Protein AF-A0A529PDV6-F1 (afdb_monomer_lite)

Sequence (71 aa):
MTGTHGPFNAFLNLRQMPVAHAQLGPLAGLRLAVKDIYDVAGYRTGCGNPGKFADAHAASQTAPAVQIILD

Structure (mmCIF, N/CA/C/O backbone):
data_AF-A0A529PDV6-F1
#
_entry.id   AF-A0A529PDV6-F1
#
loop_
_atom_site.group_PDB
_atom_site.id
_atom_site.type_symbol
_atom_site.label_atom_id
_atom_site.label_alt_id
_atom_site.label_comp_id
_atom_site.label_asym_id
_atom_site.label_entity_id
_atom_site.label_seq_id
_atom_site.pdbx_PDB_ins_code
_atom_site.Cartn_x
_atom_site.Cartn_y
_atom_site.Cartn_z
_atom_site.occupancy
_atom_site.B_iso_or_equiv
_atom_site.auth_seq_id
_atom_site.auth_comp_id
_atom_site.auth_asym_id
_atom_site.auth_atom_id
_atom_site.pdbx_PDB_model_num
ATOM 1 N N . MET A 1 1 ? 5.947 -4.360 -16.365 1.00 52.31 1 MET A N 1
ATOM 2 C CA . MET A 1 1 ? 5.118 -3.364 -15.655 1.00 52.31 1 MET A CA 1
ATOM 3 C C . MET A 1 1 ? 3.742 -3.952 -15.468 1.00 52.31 1 MET A C 1
ATOM 5 O O . MET A 1 1 ? 3.191 -4.460 -16.437 1.00 52.31 1 MET A O 1
ATOM 9 N N . THR A 1 2 ? 3.190 -3.901 -14.261 1.00 64.00 2 THR A N 1
ATOM 10 C CA . THR A 1 2 ? 1.735 -3.961 -14.131 1.00 64.00 2 THR A CA 1
ATOM 11 C C . THR A 1 2 ? 1.216 -2.717 -14.840 1.00 64.00 2 THR A C 1
ATOM 13 O O . THR A 1 2 ? 1.686 -1.612 -14.576 1.00 64.00 2 THR A O 1
ATOM 16 N N . GLY A 1 3 ? 0.368 -2.895 -15.853 1.00 87.19 3 GLY A N 1
ATOM 17 C CA . GLY A 1 3 ? -0.260 -1.752 -16.515 1.00 87.19 3 GLY A CA 1
ATOM 18 C C . GLY A 1 3 ? -1.068 -0.934 -15.508 1.00 87.19 3 GLY A C 1
ATOM 19 O O . GLY A 1 3 ? -1.184 -1.300 -14.340 1.00 87.19 3 GLY A O 1
ATOM 20 N N . THR A 1 4 ? -1.666 0.157 -15.946 1.00 94.44 4 THR A N 1
ATOM 21 C CA . THR A 1 4 ? -2.640 0.903 -15.145 1.00 94.44 4 THR A CA 1
ATOM 22 C C . THR A 1 4 ? -4.049 0.669 -15.685 1.00 94.44 4 THR A C 1
ATOM 24 O O . THR A 1 4 ? -4.218 0.113 -16.772 1.00 94.44 4 THR A O 1
ATOM 27 N N . HIS A 1 5 ? -5.074 1.010 -14.905 1.00 93.56 5 HIS A N 1
ATOM 28 C CA . HIS A 1 5 ? -6.469 0.894 -15.330 1.00 93.56 5 HIS A CA 1
ATOM 29 C C . HIS A 1 5 ? -7.310 2.112 -14.927 1.00 93.56 5 HIS A C 1
ATOM 31 O O . HIS A 1 5 ? -6.917 2.927 -14.086 1.00 93.56 5 HIS A O 1
ATOM 37 N N . GLY A 1 6 ? -8.493 2.211 -15.542 1.00 92.31 6 GLY A N 1
ATOM 38 C CA . GLY A 1 6 ? -9.412 3.340 -15.402 1.00 92.31 6 GLY A CA 1
ATOM 39 C C . GLY A 1 6 ? -9.090 4.501 -16.355 1.00 92.31 6 GLY A C 1
ATOM 40 O O . GLY A 1 6 ? -8.013 4.538 -16.947 1.00 92.31 6 GLY A O 1
ATOM 41 N N . PRO A 1 7 ? -10.005 5.476 -16.498 1.00 96.19 7 PRO A N 1
ATOM 42 C CA . PRO A 1 7 ? -9.879 6.561 -17.480 1.00 96.19 7 PRO A CA 1
ATOM 43 C C . PRO A 1 7 ? -8.692 7.501 -17.217 1.00 96.19 7 PRO A C 1
ATOM 45 O O . PRO A 1 7 ? -8.263 8.215 -18.116 1.00 96.19 7 PRO A O 1
ATOM 48 N N . PHE A 1 8 ? -8.156 7.494 -15.994 1.00 96.38 8 PHE A N 1
ATOM 49 C CA . PHE A 1 8 ? -7.060 8.366 -15.567 1.00 96.38 8 PHE A CA 1
ATOM 50 C C . PHE A 1 8 ? -5.744 7.629 -15.324 1.00 96.38 8 PHE A C 1
ATOM 52 O O . PHE A 1 8 ? -4.796 8.247 -14.851 1.00 96.38 8 PHE A O 1
ATOM 59 N N . ASN A 1 9 ? -5.675 6.317 -15.589 1.00 94.81 9 ASN A N 1
ATOM 60 C CA . ASN A 1 9 ? -4.480 5.510 -15.315 1.00 94.81 9 ASN A CA 1
ATOM 61 C C . ASN A 1 9 ? -3.977 5.626 -13.859 1.00 94.81 9 ASN A C 1
ATOM 63 O O . ASN A 1 9 ? -2.783 5.502 -13.593 1.00 94.81 9 ASN A O 1
ATOM 67 N N . ALA A 1 10 ? -4.890 5.875 -12.915 1.00 95.56 10 ALA A N 1
ATOM 68 C CA . ALA A 1 10 ? -4.558 6.205 -11.529 1.00 95.56 10 ALA A CA 1
ATOM 69 C C . ALA A 1 10 ? -4.278 4.973 -10.653 1.00 95.56 10 ALA A C 1
ATOM 71 O O . ALA A 1 10 ? -3.690 5.099 -9.581 1.00 95.56 10 ALA A O 1
ATOM 72 N N . PHE A 1 11 ? -4.696 3.786 -11.097 1.00 95.38 11 PHE A N 1
ATOM 73 C CA . PHE A 1 11 ? -4.569 2.548 -10.337 1.00 95.38 11 PHE A CA 1
ATOM 74 C C . PHE A 1 11 ? -3.714 1.539 -11.086 1.00 95.38 11 PHE A C 1
ATOM 76 O O . PHE A 1 11 ? -3.899 1.321 -12.285 1.00 95.38 11 PHE A O 1
ATOM 83 N N . LEU A 1 12 ? -2.820 0.869 -10.362 1.00 95.12 12 LEU A N 1
ATOM 84 C CA . LEU A 1 12 ? -2.086 -0.274 -10.889 1.00 95.12 12 LEU A CA 1
ATOM 85 C C . LEU A 1 12 ? -3.059 -1.415 -11.210 1.00 95.12 12 LEU A C 1
ATOM 87 O O . LEU A 1 12 ? -4.003 -1.686 -10.468 1.00 95.12 12 LEU A O 1
ATOM 91 N N . ASN A 1 13 ? -2.827 -2.102 -12.321 1.00 93.56 13 ASN A N 1
ATOM 92 C CA . ASN A 1 13 ? -3.555 -3.296 -12.726 1.00 93.56 13 ASN A CA 1
ATOM 93 C C . ASN A 1 13 ? -3.018 -4.503 -11.942 1.00 93.56 13 ASN A C 1
ATOM 95 O O . ASN A 1 13 ? -2.218 -5.298 -12.439 1.00 93.56 13 ASN A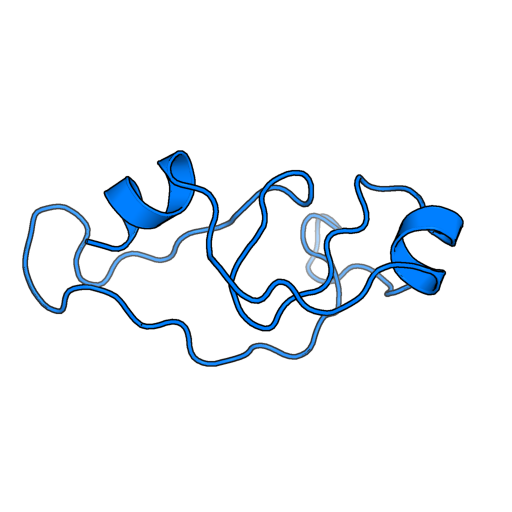 O 1
ATOM 99 N N . LEU A 1 14 ? -3.403 -4.560 -10.667 1.00 90.75 14 LEU A N 1
ATOM 100 C CA . LEU A 1 14 ? -3.094 -5.633 -9.728 1.00 90.75 14 LEU A CA 1
ATOM 101 C C . LEU A 1 14 ? -4.355 -6.449 -9.452 1.00 90.75 14 LEU A C 1
ATOM 103 O O . LEU A 1 14 ? -5.463 -5.908 -9.398 1.00 90.75 14 LEU A O 1
ATOM 107 N N . ARG A 1 15 ? -4.176 -7.750 -9.203 1.00 91.00 15 ARG A N 1
ATOM 108 C CA . ARG A 1 15 ? -5.250 -8.593 -8.676 1.00 91.00 15 ARG A CA 1
ATOM 109 C C . ARG A 1 15 ? -5.714 -8.019 -7.338 1.00 91.00 15 ARG A C 1
ATOM 111 O O . ARG A 1 15 ? -4.908 -7.888 -6.424 1.00 91.00 15 ARG A O 1
ATOM 118 N N . GLN A 1 16 ? -7.006 -7.727 -7.224 1.00 90.88 16 GLN A N 1
ATOM 119 C CA . GLN A 1 16 ? -7.601 -7.310 -5.958 1.00 90.88 16 GLN A CA 1
ATOM 120 C C . GLN A 1 16 ? -7.641 -8.502 -4.995 1.00 90.88 16 GLN A C 1
ATOM 122 O O . GLN A 1 16 ? -8.218 -9.547 -5.302 1.00 90.88 16 GLN A O 1
ATOM 127 N N . MET A 1 17 ? -6.992 -8.347 -3.848 1.00 91.25 17 MET A N 1
ATOM 128 C CA . MET A 1 17 ? -6.993 -9.287 -2.735 1.00 91.25 17 MET A CA 1
ATOM 129 C C . MET A 1 17 ? -7.933 -8.791 -1.631 1.00 91.25 17 MET A C 1
ATOM 131 O O . MET A 1 17 ? -7.994 -7.580 -1.401 1.00 91.25 17 MET A O 1
ATOM 135 N N . PRO A 1 18 ? -8.649 -9.693 -0.936 1.00 92.88 18 PRO A N 1
ATOM 136 C CA . PRO A 1 18 ? -9.370 -9.331 0.276 1.00 92.88 18 PRO A CA 1
ATOM 137 C C . PRO A 1 18 ? -8.407 -8.741 1.310 1.00 92.88 18 PRO A C 1
ATOM 139 O O . PRO A 1 18 ? -7.383 -9.348 1.618 1.00 92.88 18 PRO A O 1
ATOM 142 N N . VAL A 1 19 ? -8.748 -7.572 1.846 1.00 94.31 19 VAL A N 1
ATOM 143 C CA . VAL A 1 19 ? -8.011 -6.913 2.929 1.00 94.31 19 VAL A CA 1
ATOM 144 C C . VAL A 1 19 ? -8.928 -6.875 4.143 1.00 94.31 19 VAL A C 1
ATOM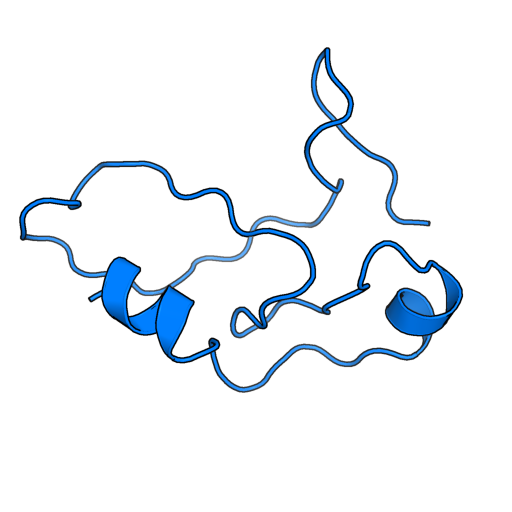 146 O O . VAL A 1 19 ? -10.067 -6.415 4.035 1.00 94.31 19 VAL A O 1
ATOM 149 N N . ALA A 1 20 ? -8.459 -7.390 5.280 1.00 95.00 20 ALA A N 1
ATOM 150 C CA . ALA A 1 20 ? -9.203 -7.312 6.532 1.00 95.00 20 ALA A CA 1
ATOM 151 C C . ALA A 1 20 ? -9.374 -5.843 6.948 1.00 95.00 20 ALA A C 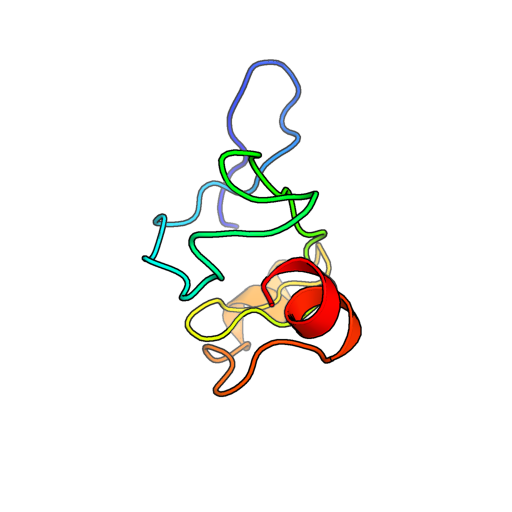1
ATOM 153 O O . ALA A 1 20 ? -8.431 -5.061 6.857 1.00 95.00 20 ALA A O 1
ATOM 154 N N . HIS A 1 21 ? -10.586 -5.484 7.360 1.00 96.75 21 HIS A N 1
ATOM 155 C CA . HIS A 1 21 ? -10.959 -4.136 7.777 1.00 96.75 21 HIS A CA 1
ATOM 156 C C . HIS A 1 21 ? -12.138 -4.202 8.751 1.00 96.75 21 HIS A C 1
ATOM 158 O O . HIS A 1 21 ? -12.934 -5.153 8.724 1.00 96.75 21 HIS A O 1
ATOM 164 N N . ALA A 1 22 ? -12.265 -3.185 9.594 1.00 97.75 22 ALA A N 1
ATOM 165 C CA . ALA A 1 22 ? -13.358 -3.039 10.530 1.00 97.75 22 ALA A CA 1
ATOM 166 C C . ALA A 1 22 ? -14.702 -2.898 9.806 1.00 97.75 22 ALA A C 1
ATOM 168 O O . ALA A 1 22 ? -14.845 -2.204 8.799 1.00 97.75 22 ALA A O 1
ATOM 169 N N . GLN A 1 23 ? -15.710 -3.589 10.336 1.00 97.62 23 GLN A N 1
ATOM 170 C CA . GLN A 1 23 ? -17.073 -3.571 9.794 1.00 97.62 23 GLN A CA 1
ATOM 171 C C . GLN A 1 23 ? -17.920 -2.420 10.357 1.00 97.62 23 GLN A C 1
ATOM 173 O O . GLN A 1 23 ? -19.044 -2.205 9.914 1.00 97.62 23 GLN A O 1
ATOM 178 N N . LEU A 1 24 ? -17.394 -1.691 11.343 1.00 97.25 24 LEU A N 1
ATOM 179 C CA . LEU A 1 24 ? -18.040 -0.579 12.037 1.00 97.25 24 LEU A CA 1
ATOM 180 C C . LEU A 1 24 ? -17.022 0.549 12.227 1.00 97.25 24 LEU A C 1
ATOM 182 O O . LEU A 1 24 ? -15.823 0.307 12.178 1.00 97.25 24 LEU A O 1
ATOM 186 N N . GLY A 1 25 ? -17.505 1.766 12.468 1.00 96.56 25 GLY A N 1
ATOM 187 C CA . GLY A 1 25 ? -16.661 2.946 12.666 1.00 96.56 25 GLY A CA 1
ATOM 188 C C . GLY A 1 25 ? -16.861 4.007 11.581 1.00 96.56 25 GLY A C 1
ATOM 189 O O . GLY A 1 25 ? -17.633 3.802 10.642 1.00 96.56 25 GLY A O 1
ATOM 190 N N . PRO A 1 26 ? -16.190 5.164 11.703 1.00 97.88 26 PRO A N 1
ATOM 191 C CA . PRO A 1 26 ? -16.435 6.325 10.845 1.00 97.88 26 PRO A CA 1
ATOM 192 C C . PRO A 1 26 ? -16.065 6.102 9.371 1.00 97.88 26 PRO A C 1
ATOM 194 O O . PRO A 1 26 ? -16.527 6.853 8.516 1.00 97.88 26 PRO A O 1
ATOM 197 N N . LEU A 1 27 ? -15.245 5.089 9.071 1.00 97.88 27 LEU A N 1
ATOM 198 C CA . LEU A 1 27 ? -14.798 4.763 7.714 1.00 97.88 27 LEU A CA 1
ATOM 199 C C . LEU A 1 27 ? -15.412 3.466 7.162 1.00 97.88 27 LEU A C 1
ATOM 201 O O . LEU A 1 27 ? -15.143 3.101 6.016 1.00 97.88 27 LEU A O 1
ATOM 205 N N . ALA A 1 28 ? -16.254 2.777 7.941 1.00 96.88 28 ALA A N 1
ATOM 206 C CA . ALA A 1 28 ? -16.873 1.526 7.519 1.00 96.88 28 ALA A CA 1
ATOM 207 C C . ALA A 1 28 ? -17.749 1.727 6.268 1.00 96.88 28 ALA A C 1
ATOM 209 O O . ALA A 1 28 ? -18.518 2.682 6.163 1.00 96.88 28 ALA A O 1
ATOM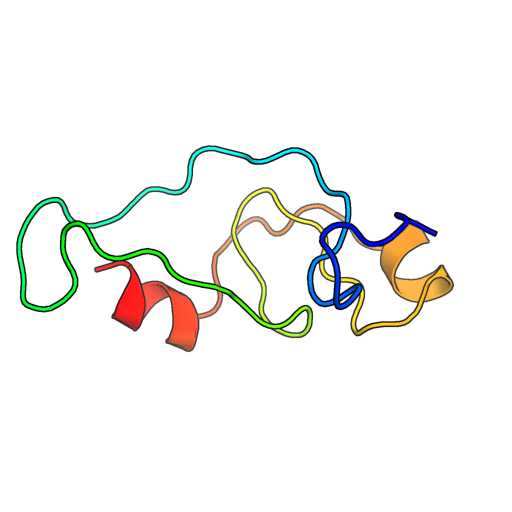 210 N N . GLY A 1 29 ? -17.619 0.816 5.299 1.00 95.50 29 GLY A N 1
ATOM 211 C CA . GLY A 1 29 ? -18.332 0.871 4.018 1.00 95.50 29 GLY A CA 1
ATOM 212 C C . GLY A 1 29 ? -17.733 1.829 2.978 1.00 95.50 29 GLY A C 1
ATOM 213 O O . GLY A 1 29 ? -18.180 1.826 1.828 1.00 95.50 29 GLY A O 1
ATOM 214 N N . LEU A 1 30 ? -16.710 2.616 3.331 1.00 97.69 30 LEU A N 1
ATOM 215 C CA . LEU A 1 30 ? -15.970 3.432 2.369 1.00 97.69 30 LEU A CA 1
ATOM 216 C C . LEU A 1 30 ? -14.909 2.607 1.629 1.00 97.69 30 LEU A C 1
ATOM 218 O O . LEU A 1 30 ? -14.490 1.534 2.059 1.00 97.69 30 LEU A O 1
ATOM 222 N N . ARG A 1 31 ? -14.456 3.127 0.484 1.00 95.38 31 ARG A N 1
ATOM 223 C CA . ARG A 1 31 ? -13.374 2.530 -0.312 1.00 95.38 31 ARG A CA 1
ATOM 224 C C . ARG A 1 31 ? -12.083 3.305 -0.092 1.00 95.38 31 ARG A C 1
ATOM 226 O O . ARG A 1 31 ? -12.063 4.522 -0.253 1.00 95.38 31 ARG A O 1
ATOM 233 N N . LEU A 1 32 ? -11.002 2.585 0.190 1.00 96.25 32 LEU A N 1
ATOM 234 C CA . LEU A 1 32 ? -9.667 3.146 0.367 1.00 96.25 32 LEU A CA 1
ATOM 235 C C . LEU A 1 32 ? -8.801 2.892 -0.874 1.00 96.25 32 LEU A C 1
ATOM 237 O O . LEU A 1 32 ? -8.688 1.761 -1.343 1.00 96.25 32 LEU A O 1
ATOM 241 N N . ALA A 1 33 ? -8.157 3.945 -1.377 1.00 96.62 33 ALA A N 1
ATOM 242 C CA . ALA A 1 33 ? -7.053 3.840 -2.323 1.00 96.62 33 ALA A CA 1
ATOM 243 C C . ALA A 1 33 ? -5.735 4.068 -1.575 1.00 96.62 33 ALA A C 1
ATOM 245 O O . ALA A 1 33 ? -5.580 5.075 -0.886 1.00 96.62 33 ALA A O 1
ATOM 246 N N . VAL A 1 34 ? -4.781 3.151 -1.729 1.00 97.50 34 VAL A N 1
ATOM 247 C CA . VAL A 1 34 ? -3.465 3.235 -1.086 1.00 97.50 34 VAL A CA 1
ATOM 248 C C . VAL A 1 34 ? -2.419 3.541 -2.149 1.00 97.50 34 VAL A C 1
ATOM 250 O O . VAL A 1 34 ? -2.357 2.882 -3.187 1.00 97.50 34 VAL A O 1
ATOM 253 N N . LYS A 1 35 ? -1.599 4.566 -1.910 1.00 97.69 35 LYS A N 1
ATOM 254 C CA . LYS A 1 35 ? -0.481 4.896 -2.799 1.00 97.69 35 LYS A CA 1
ATOM 255 C C . LYS A 1 35 ? 0.539 3.755 -2.775 1.00 97.69 35 LYS A C 1
ATOM 257 O O . LYS A 1 35 ? 0.834 3.247 -1.698 1.00 97.69 35 LYS A O 1
ATOM 262 N N . ASP A 1 36 ? 1.132 3.429 -3.926 1.00 96.94 36 ASP A N 1
ATOM 263 C CA . ASP A 1 36 ? 2.135 2.356 -4.117 1.00 96.94 36 ASP A CA 1
ATOM 264 C C . ASP A 1 36 ? 3.500 2.650 -3.451 1.00 96.94 36 ASP A C 1
ATOM 266 O O . ASP A 1 36 ? 4.564 2.425 -4.008 1.00 96.94 36 ASP A O 1
ATOM 270 N N . ILE A 1 37 ? 3.489 3.230 -2.259 1.00 97.38 37 ILE A N 1
ATOM 271 C CA . ILE A 1 37 ? 4.646 3.450 -1.385 1.00 97.38 37 ILE A CA 1
ATOM 272 C C . ILE A 1 37 ? 4.386 2.916 0.028 1.00 97.38 37 ILE A C 1
ATOM 274 O O . ILE A 1 37 ? 5.300 2.912 0.845 1.00 97.38 37 ILE A O 1
ATOM 278 N N . TYR A 1 38 ? 3.151 2.499 0.314 1.00 98.31 38 TYR A N 1
ATOM 279 C CA . TYR A 1 38 ? 2.767 1.868 1.565 1.00 98.31 38 TYR A CA 1
ATOM 280 C C . TYR A 1 38 ? 2.545 0.385 1.330 1.00 98.31 38 TYR A C 1
ATOM 282 O O . TYR A 1 38 ? 1.865 -0.003 0.380 1.00 98.31 38 TYR A O 1
ATOM 290 N N . ASP A 1 39 ? 3.066 -0.424 2.241 1.00 98.12 39 ASP A N 1
ATOM 291 C CA . ASP A 1 39 ? 2.790 -1.849 2.238 1.00 98.12 39 ASP A CA 1
ATOM 292 C C . ASP A 1 39 ? 1.334 -2.119 2.628 1.00 98.12 39 ASP A C 1
ATOM 294 O O . ASP A 1 39 ? 0.793 -1.538 3.573 1.00 98.12 39 ASP A O 1
ATOM 298 N N . VAL A 1 40 ? 0.713 -3.041 1.899 1.00 97.75 40 VAL A N 1
ATOM 299 C CA . VAL A 1 40 ? -0.567 -3.666 2.234 1.00 97.75 40 VAL A CA 1
ATOM 300 C C . VAL A 1 40 ? -0.322 -5.165 2.218 1.00 97.75 40 VAL A C 1
ATOM 302 O O . VAL A 1 40 ? 0.200 -5.683 1.228 1.00 97.75 40 VAL A O 1
ATOM 305 N N . ALA A 1 41 ? -0.678 -5.865 3.296 1.00 97.25 41 ALA A N 1
ATOM 306 C CA . ALA A 1 41 ? -0.427 -7.298 3.404 1.00 97.25 41 ALA A CA 1
ATOM 307 C C . ALA A 1 41 ? -0.980 -8.058 2.179 1.00 97.25 41 ALA A C 1
ATOM 309 O O . ALA A 1 41 ? -2.117 -7.847 1.756 1.00 97.25 41 ALA A O 1
ATOM 310 N N . GLY A 1 42 ? -0.153 -8.921 1.583 1.00 96.31 42 GLY A N 1
ATOM 311 C CA . GLY A 1 42 ? -0.469 -9.668 0.360 1.00 96.31 42 GLY A CA 1
ATOM 312 C C . GLY A 1 42 ? -0.131 -8.953 -0.957 1.00 96.31 42 GLY A C 1
ATOM 313 O O . GLY A 1 42 ? -0.011 -9.619 -1.986 1.00 96.31 42 GLY A O 1
ATOM 314 N N . TYR A 1 43 ? 0.107 -7.639 -0.949 1.00 96.44 43 TYR A N 1
ATOM 315 C CA . TYR A 1 43 ? 0.521 -6.887 -2.137 1.00 96.44 43 TYR A CA 1
ATOM 316 C C . TYR A 1 43 ? 2.031 -6.670 -2.193 1.00 96.44 43 TYR A C 1
ATOM 318 O O . TYR A 1 43 ? 2.722 -6.620 -1.179 1.00 96.44 43 TYR A O 1
ATOM 326 N N . ARG A 1 44 ? 2.546 -6.519 -3.414 1.00 96.25 44 ARG A N 1
ATOM 327 C CA . ARG A 1 44 ? 3.923 -6.092 -3.682 1.00 96.25 44 ARG A CA 1
ATOM 328 C C . ARG A 1 44 ? 3.940 -4.575 -3.834 1.00 96.25 44 ARG A C 1
ATOM 330 O O . ARG A 1 44 ? 3.140 -4.052 -4.606 1.00 96.25 44 ARG A O 1
ATOM 337 N N . THR A 1 45 ? 4.887 -3.906 -3.186 1.00 96.56 45 THR A N 1
ATOM 338 C CA . THR A 1 45 ? 5.032 -2.443 -3.259 1.00 96.56 45 THR A CA 1
ATOM 339 C C . THR A 1 45 ? 6.091 -2.059 -4.287 1.00 96.56 45 THR A C 1
ATOM 341 O O . THR A 1 45 ? 7.275 -2.378 -4.133 1.00 96.56 45 THR A O 1
ATOM 344 N N . GLY A 1 46 ? 5.683 -1.360 -5.342 1.00 95.50 46 GLY A N 1
ATOM 345 C CA . GLY A 1 46 ? 6.531 -1.003 -6.479 1.00 95.50 46 GLY A CA 1
ATOM 346 C C . GLY A 1 46 ? 7.204 0.363 -6.384 1.00 95.50 46 GLY A C 1
ATOM 347 O O . GLY A 1 46 ? 8.211 0.577 -7.055 1.00 95.50 46 GLY A O 1
ATOM 348 N N . CYS A 1 47 ? 6.701 1.289 -5.564 1.00 95.94 47 CYS A N 1
ATOM 349 C CA . CYS A 1 47 ? 7.158 2.686 -5.518 1.00 95.94 47 CYS A CA 1
ATOM 350 C C . CYS A 1 47 ? 7.150 3.375 -6.890 1.00 95.94 47 CYS A C 1
ATOM 352 O O . CYS A 1 47 ? 7.993 4.230 -7.156 1.00 95.94 47 CYS A O 1
ATOM 354 N N . GLY A 1 48 ? 6.243 2.975 -7.788 1.00 93.06 48 GLY A N 1
ATOM 355 C CA . GLY A 1 48 ? 6.239 3.456 -9.173 1.00 93.06 48 GLY A CA 1
ATOM 356 C C . GLY A 1 48 ? 7.481 3.058 -9.989 1.00 93.06 48 GLY A C 1
ATOM 357 O O . GLY A 1 48 ? 7.682 3.580 -11.083 1.00 93.06 48 GLY A O 1
ATOM 358 N N . ASN A 1 49 ? 8.315 2.141 -9.488 1.00 95.19 49 ASN A N 1
ATOM 359 C CA . ASN A 1 49 ? 9.514 1.652 -10.157 1.00 95.19 49 ASN A CA 1
ATOM 360 C C . ASN A 1 49 ? 9.304 0.196 -10.626 1.00 95.19 49 ASN A C 1
ATOM 362 O O . ASN A 1 49 ? 9.155 -0.705 -9.795 1.00 95.19 49 ASN A O 1
ATOM 366 N N . PRO A 1 50 ? 9.336 -0.077 -11.944 1.00 91.81 50 PRO A N 1
ATOM 367 C CA . PRO A 1 50 ? 9.111 -1.421 -12.474 1.00 91.81 50 PRO A CA 1
ATOM 368 C C . PRO A 1 50 ? 10.132 -2.470 -12.019 1.00 91.81 50 PRO A C 1
ATOM 370 O O . PRO A 1 50 ? 9.749 -3.620 -11.821 1.00 91.81 50 PRO A O 1
ATOM 373 N N . GLY A 1 51 ? 11.402 -2.086 -11.858 1.00 95.19 51 GLY A N 1
ATOM 374 C CA . GLY A 1 51 ? 12.461 -2.975 -11.376 1.00 95.19 51 GLY A CA 1
ATOM 375 C C . GLY A 1 51 ? 12.252 -3.326 -9.909 1.00 95.19 51 GLY A C 1
ATOM 376 O O . GLY A 1 51 ? 12.164 -4.498 -9.563 1.00 95.19 51 GLY A O 1
ATOM 377 N N . LYS A 1 52 ? 11.999 -2.313 -9.068 1.00 95.00 52 LYS A N 1
ATOM 378 C CA . LYS A 1 52 ? 11.644 -2.544 -7.661 1.00 95.00 52 LYS A CA 1
ATOM 379 C C . LYS A 1 52 ? 10.425 -3.454 -7.542 1.00 95.00 52 LYS A C 1
ATOM 381 O O . LYS A 1 52 ? 10.432 -4.368 -6.728 1.00 95.00 52 LYS A O 1
ATOM 386 N N . PHE A 1 53 ? 9.381 -3.216 -8.339 1.00 94.88 53 PHE A N 1
ATOM 387 C CA . PHE A 1 53 ? 8.203 -4.077 -8.326 1.00 94.88 53 PHE A CA 1
ATOM 388 C C . PHE A 1 53 ? 8.550 -5.509 -8.733 1.00 94.88 53 PHE A C 1
ATOM 390 O O . PHE A 1 53 ? 8.026 -6.424 -8.117 1.00 94.88 53 PHE A O 1
ATOM 397 N N . ALA A 1 54 ? 9.409 -5.713 -9.738 1.00 94.25 54 ALA A N 1
ATOM 398 C CA . ALA A 1 54 ? 9.832 -7.039 -10.190 1.00 94.25 54 ALA A CA 1
ATOM 399 C C . ALA A 1 54 ? 10.597 -7.822 -9.112 1.00 94.25 54 ALA A C 1
ATOM 401 O O . ALA A 1 54 ? 10.373 -9.027 -8.999 1.00 94.25 54 ALA A O 1
ATOM 402 N N . ASP A 1 55 ? 11.382 -7.133 -8.284 1.00 96.19 55 ASP A N 1
ATOM 403 C CA . ASP A 1 55 ? 12.171 -7.728 -7.197 1.00 96.19 55 ASP A CA 1
ATOM 404 C C . ASP A 1 55 ? 11.406 -7.803 -5.861 1.00 96.19 55 ASP A C 1
ATOM 406 O O . ASP A 1 55 ? 11.789 -8.526 -4.940 1.00 96.19 55 ASP A O 1
ATOM 410 N N . ALA A 1 56 ? 10.312 -7.048 -5.727 1.00 95.69 56 ALA A N 1
ATOM 411 C CA . ALA A 1 56 ? 9.531 -6.987 -4.499 1.00 95.69 56 ALA A CA 1
ATOM 412 C C . ALA A 1 56 ? 8.817 -8.312 -4.214 1.00 95.69 56 ALA A C 1
ATOM 414 O O . ALA A 1 56 ? 8.273 -8.957 -5.115 1.00 95.69 56 ALA A O 1
ATOM 415 N N . HIS A 1 57 ? 8.723 -8.654 -2.934 1.00 97.06 57 HIS A N 1
ATOM 416 C CA . HIS A 1 57 ? 7.879 -9.736 -2.440 1.00 97.06 57 HIS A CA 1
ATOM 417 C C . HIS A 1 57 ? 6.551 -9.166 -1.933 1.00 97.06 57 HIS A C 1
ATOM 419 O O . HIS A 1 57 ? 6.429 -7.959 -1.714 1.00 97.06 57 HIS A O 1
ATOM 425 N N . ALA A 1 58 ? 5.541 -10.025 -1.783 1.00 96.75 58 ALA A N 1
ATOM 426 C CA . ALA A 1 58 ? 4.307 -9.622 -1.123 1.00 96.75 58 ALA A CA 1
ATOM 427 C C . ALA A 1 58 ? 4.609 -9.254 0.336 1.00 96.75 58 ALA A C 1
ATOM 429 O O . ALA A 1 58 ? 5.307 -9.998 1.028 1.00 96.75 58 ALA A O 1
ATOM 430 N N . ALA A 1 59 ? 4.094 -8.116 0.795 1.00 97.38 59 ALA A N 1
ATOM 431 C CA . ALA A 1 59 ? 4.272 -7.679 2.167 1.00 97.38 59 ALA A CA 1
ATOM 432 C C . ALA A 1 59 ? 3.563 -8.642 3.129 1.00 97.38 59 ALA A C 1
ATOM 434 O O . ALA A 1 59 ? 2.429 -9.063 2.886 1.00 97.38 59 ALA A O 1
ATOM 435 N N . SER A 1 60 ? 4.225 -8.980 4.236 1.00 97.31 60 SER A N 1
ATOM 436 C CA . SER A 1 60 ? 3.639 -9.790 5.311 1.00 97.31 60 SER A CA 1
ATOM 437 C C . SER A 1 60 ? 2.724 -8.976 6.227 1.00 97.31 60 SER A C 1
ATOM 439 O O . SER A 1 60 ? 1.852 -9.546 6.878 1.00 97.31 60 SER A O 1
ATOM 441 N N . GLN A 1 61 ? 2.914 -7.656 6.281 1.00 97.81 61 GLN A N 1
ATOM 442 C CA . GLN A 1 61 ? 2.158 -6.743 7.131 1.00 97.81 61 GLN A CA 1
ATOM 443 C C . GLN A 1 61 ? 1.744 -5.490 6.363 1.00 97.81 61 GLN A C 1
ATOM 445 O O . GLN A 1 61 ? 2.413 -5.066 5.421 1.00 97.81 61 GLN A O 1
ATOM 450 N N . THR A 1 62 ? 0.634 -4.897 6.791 1.00 98.50 62 THR A N 1
ATOM 451 C CA . THR A 1 62 ? 0.173 -3.595 6.311 1.00 98.50 62 THR A CA 1
ATOM 452 C C . THR A 1 62 ? 0.897 -2.483 7.069 1.00 98.50 62 THR A C 1
ATOM 454 O O . THR A 1 62 ? 1.098 -2.578 8.280 1.00 98.50 62 THR A O 1
ATOM 457 N N . ALA A 1 63 ? 1.293 -1.419 6.368 1.00 98.56 63 ALA A N 1
ATOM 458 C CA . ALA A 1 63 ? 1.956 -0.272 6.975 1.00 98.56 63 ALA A CA 1
ATOM 459 C C . ALA A 1 63 ? 1.074 0.359 8.077 1.00 98.56 63 ALA A C 1
ATOM 461 O O . ALA A 1 63 ? -0.128 0.525 7.851 1.00 98.56 63 ALA A O 1
ATOM 462 N N . PRO A 1 64 ? 1.632 0.799 9.226 1.00 98.56 64 PRO A N 1
ATOM 463 C CA . PRO A 1 64 ? 0.837 1.275 10.365 1.00 98.56 64 PRO A CA 1
ATOM 464 C C . PRO A 1 64 ? -0.160 2.390 10.030 1.00 98.56 64 PRO A C 1
ATOM 466 O O . PRO A 1 64 ? -1.290 2.374 10.502 1.00 98.56 64 PRO A O 1
ATOM 469 N N . ALA A 1 65 ? 0.223 3.330 9.161 1.00 98.38 65 ALA A N 1
ATOM 470 C CA . ALA A 1 65 ? -0.663 4.411 8.729 1.00 98.38 65 ALA A CA 1
ATOM 471 C C . ALA A 1 65 ? -1.884 3.910 7.938 1.00 98.38 65 ALA A C 1
ATOM 473 O O . ALA A 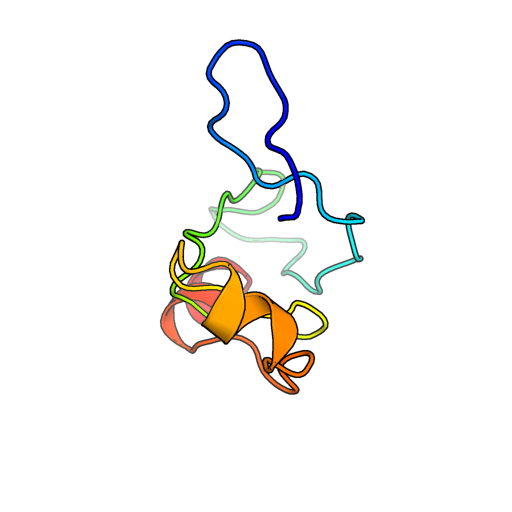1 65 ? -2.955 4.497 8.033 1.00 98.38 65 ALA A O 1
ATOM 474 N N . VAL A 1 66 ? -1.728 2.831 7.166 1.00 98.56 66 VAL A N 1
ATOM 475 C CA . VAL A 1 66 ? -2.837 2.194 6.446 1.00 98.56 66 VAL A CA 1
ATOM 476 C C . VAL A 1 66 ? -3.659 1.338 7.407 1.00 98.56 66 VAL A C 1
ATOM 478 O O . VAL A 1 66 ? -4.880 1.355 7.318 1.00 98.56 66 VAL A O 1
ATOM 481 N N . GLN A 1 67 ? -3.017 0.653 8.359 1.00 98.44 67 GLN A N 1
ATOM 482 C CA . GLN A 1 67 ? -3.713 -0.156 9.361 1.00 98.44 67 GLN A CA 1
ATOM 483 C C . GLN A 1 67 ? -4.668 0.689 10.217 1.00 98.44 67 GLN A C 1
ATOM 485 O O . GLN A 1 67 ? -5.815 0.305 10.374 1.00 98.44 67 GLN A O 1
ATOM 490 N N . ILE A 1 68 ? -4.256 1.891 10.640 1.00 98.19 68 ILE A N 1
ATOM 491 C CA . ILE A 1 68 ? -5.115 2.842 11.379 1.00 98.19 68 ILE A CA 1
ATOM 492 C C . ILE A 1 68 ? -6.388 3.222 10.603 1.00 98.19 68 ILE A C 1
ATOM 494 O O . ILE A 1 68 ? -7.396 3.561 11.208 1.00 98.19 68 ILE A O 1
ATOM 498 N N . ILE A 1 69 ? -6.340 3.215 9.269 1.00 98.25 69 ILE A N 1
ATOM 499 C CA . ILE A 1 69 ? -7.498 3.529 8.418 1.00 98.25 69 ILE A CA 1
ATOM 500 C C . ILE A 1 69 ? -8.394 2.292 8.232 1.00 98.25 69 ILE A C 1
ATOM 502 O O . ILE A 1 69 ? -9.587 2.437 7.974 1.00 98.25 69 ILE A O 1
ATOM 506 N N . LEU A 1 70 ? -7.811 1.089 8.295 1.00 97.75 70 LEU A N 1
ATOM 507 C CA . LEU A 1 70 ? -8.521 -0.182 8.142 1.00 97.75 70 LEU A CA 1
ATOM 508 C C . LEU A 1 70 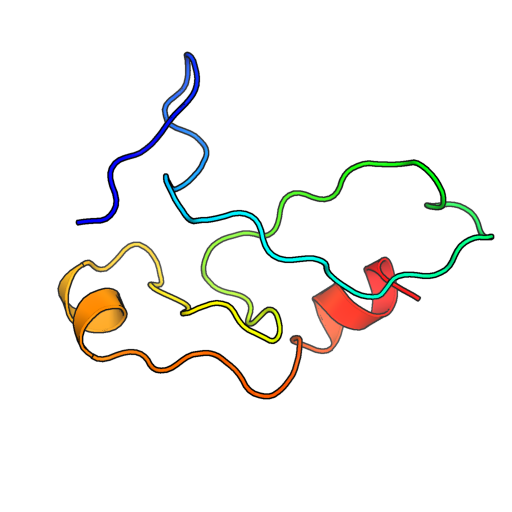? -9.203 -0.645 9.435 1.00 97.75 70 LEU A C 1
ATOM 510 O O . LEU A 1 70 ? -10.165 -1.403 9.335 1.00 97.75 70 LEU A O 1
ATOM 514 N N . ASP A 1 71 ? -8.699 -0.234 10.596 1.00 96.62 71 ASP A N 1
ATOM 515 C CA . ASP A 1 71 ? -9.267 -0.505 11.926 1.00 96.62 71 ASP A CA 1
ATOM 516 C C . ASP A 1 71 ? -10.430 0.442 12.281 1.00 96.62 71 ASP A C 1
ATOM 518 O O . ASP A 1 71 ? -11.307 0.010 13.065 1.00 96.62 71 ASP A O 1
#

Radius of gyration: 12.88 Å; chains: 1; bounding box: 31×18×30 Å

Foldseek 3Di:
DQFADDPVSPHGNDPDDDAQADCDDPCHPHDDDDPLVWAGAQDWRQNPPPVSSVPTDHDNHTHPVVVVNRD

Secondary structure (DSSP, 8-state):
---EESTT--EE--PPPP----SSSTTTTPPPP--TTS--TTSBP-TT-HHHHHHPPBPSS--HHHHHHH-

pLDDT: mean 94.85, std 6.71, range [52.31, 98.56]